Protein AF-A0A971HHJ1-F1 (afdb_monomer_lite)

Sequence (80 aa):
MMTTFHKNYRPNKIVSFTKGAPDIVINRCKYISINGETKALDDDVKKKILAVNNSFAKDALRVLALAYREYNSLPKNISS

Radius of gyration: 14.11 Å; chains: 1; bounding box: 33×29×37 Å

Secondary structure (DSSP, 8-state):
-EEEEEESSSTT-EEEEEEE-HHHHHTT-SEEEETTEEEE--HHHHHHHHHHHHHHHHTT----EEEEEEESS--S----

Structure (mmCIF, N/CA/C/O backbone):
data_AF-A0A971HHJ1-F1
#
_entry.id   AF-A0A971HHJ1-F1
#
loop_
_atom_site.group_PDB
_atom_site.id
_atom_site.type_symbol
_atom_site.label_atom_id
_atom_site.label_alt_id
_atom_site.label_comp_id
_atom_site.label_asym_id
_atom_site.label_entity_id
_atom_site.label_seq_id
_atom_site.pdbx_PDB_ins_code
_atom_site.Cartn_x
_atom_site.Cartn_y
_atom_site.Cartn_z
_atom_site.occupancy
_atom_site.B_iso_or_equiv
_atom_site.auth_seq_id
_atom_site.auth_comp_id
_atom_site.auth_asym_id
_atom_site.auth_atom_id
_atom_site.pdbx_PDB_model_num
ATOM 1 N N . MET A 1 1 ? 1.599 10.975 2.294 1.00 92.31 1 MET A N 1
ATOM 2 C CA . MET A 1 1 ? 2.440 9.778 2.040 1.00 92.31 1 MET A CA 1
ATOM 3 C C . MET A 1 1 ? 3.876 10.235 1.823 1.00 92.31 1 MET A C 1
ATOM 5 O O . MET A 1 1 ? 4.081 11.420 1.605 1.00 92.31 1 MET A O 1
ATOM 9 N N . MET A 1 2 ? 4.847 9.328 1.874 1.00 95.19 2 MET A N 1
ATOM 10 C CA . MET A 1 2 ? 6.254 9.603 1.570 1.00 95.19 2 MET A CA 1
ATOM 11 C C . MET A 1 2 ? 6.759 8.554 0.579 1.00 95.19 2 MET A C 1
ATOM 13 O O . MET A 1 2 ? 6.578 7.361 0.828 1.00 95.19 2 MET A O 1
ATOM 17 N N . THR A 1 3 ? 7.398 8.995 -0.505 1.00 95.62 3 THR A N 1
ATOM 18 C CA . THR A 1 3 ? 7.881 8.131 -1.592 1.00 95.62 3 THR A CA 1
ATOM 19 C C . THR A 1 3 ? 9.374 8.337 -1.823 1.00 95.62 3 THR A C 1
ATOM 21 O O . THR A 1 3 ? 9.854 9.466 -1.808 1.00 95.62 3 THR A O 1
ATOM 24 N N . THR A 1 4 ? 10.105 7.250 -2.061 1.00 95.25 4 THR A N 1
ATOM 25 C CA . THR A 1 4 ? 11.521 7.271 -2.465 1.00 95.25 4 THR A CA 1
ATOM 26 C C . THR A 1 4 ? 11.708 6.435 -3.725 1.00 95.25 4 THR A C 1
ATOM 28 O O . THR A 1 4 ? 10.980 5.464 -3.924 1.00 95.25 4 THR A O 1
ATOM 31 N N . PHE A 1 5 ? 12.662 6.808 -4.577 1.00 95.19 5 PHE A N 1
ATOM 32 C CA . PHE A 1 5 ? 12.973 6.100 -5.820 1.00 95.19 5 PHE A CA 1
ATOM 33 C C . PHE A 1 5 ? 14.377 5.514 -5.744 1.00 95.19 5 PHE A C 1
ATOM 35 O O . PHE A 1 5 ? 15.324 6.215 -5.398 1.00 95.19 5 PHE A O 1
ATOM 42 N N . HIS A 1 6 ? 14.507 4.241 -6.104 1.00 95.19 6 HIS 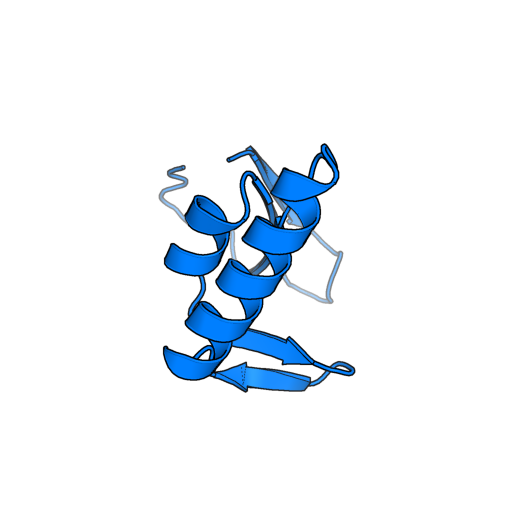A N 1
ATOM 43 C CA . HIS A 1 6 ? 15.755 3.489 -6.014 1.00 95.19 6 HIS A CA 1
ATOM 44 C C . HIS A 1 6 ? 16.072 2.856 -7.363 1.00 95.19 6 HIS A C 1
ATOM 46 O O . HIS A 1 6 ? 15.217 2.211 -7.973 1.00 95.19 6 HIS A O 1
ATOM 52 N N . LYS A 1 7 ? 17.306 3.041 -7.834 1.00 94.56 7 LYS A N 1
ATOM 53 C CA . LYS A 1 7 ? 17.843 2.327 -9.001 1.00 94.56 7 LYS A CA 1
ATOM 54 C C . LYS A 1 7 ? 18.449 1.000 -8.543 1.00 94.56 7 LYS A C 1
ATOM 56 O O . LYS A 1 7 ? 18.872 0.889 -7.398 1.00 94.56 7 LYS A O 1
ATOM 61 N N . ASN A 1 8 ? 18.516 0.016 -9.436 1.00 88.75 8 ASN A N 1
ATOM 62 C CA . ASN A 1 8 ? 19.210 -1.265 -9.223 1.00 88.75 8 ASN A CA 1
ATOM 63 C C . ASN A 1 8 ? 18.674 -2.141 -8.071 1.00 88.75 8 ASN A C 1
ATOM 65 O O . ASN A 1 8 ? 19.311 -3.126 -7.719 1.00 88.75 8 ASN A O 1
ATOM 69 N N . TYR A 1 9 ? 17.492 -1.845 -7.516 1.00 92.00 9 TYR A N 1
ATOM 70 C CA . TYR A 1 9 ? 16.808 -2.764 -6.593 1.00 92.00 9 TYR A CA 1
ATOM 71 C C . TYR A 1 9 ? 16.276 -4.011 -7.326 1.00 92.00 9 TYR A C 1
ATOM 73 O O . TYR A 1 9 ? 16.247 -5.116 -6.793 1.00 92.00 9 TYR A O 1
ATOM 81 N N . ARG A 1 10 ? 15.879 -3.828 -8.589 1.00 89.38 10 ARG A N 1
ATOM 82 C CA . ARG A 1 10 ? 15.580 -4.883 -9.564 1.00 89.38 10 ARG A CA 1
ATOM 83 C C . ARG A 1 10 ? 16.450 -4.643 -10.807 1.00 89.38 10 ARG A C 1
ATOM 85 O O . ARG A 1 10 ? 16.688 -3.472 -11.131 1.00 89.38 10 ARG A O 1
ATOM 92 N N . PRO A 1 11 ? 16.900 -5.694 -11.518 1.00 93.62 11 PRO A N 1
ATOM 93 C CA . PRO A 1 11 ? 17.722 -5.535 -12.716 1.00 93.62 11 PRO A CA 1
ATOM 94 C C . PRO A 1 11 ? 17.056 -4.606 -13.736 1.00 93.62 11 PRO A C 1
ATOM 96 O O . PRO A 1 11 ? 15.923 -4.847 -14.149 1.00 93.62 11 PRO A O 1
ATOM 99 N N . ASN A 1 12 ? 17.758 -3.542 -14.135 1.00 92.56 12 ASN A N 1
ATOM 100 C CA . ASN A 1 12 ? 17.308 -2.568 -15.138 1.00 92.56 12 ASN A CA 1
ATOM 101 C C . ASN A 1 12 ? 15.963 -1.878 -14.831 1.00 92.56 12 ASN A C 1
ATOM 103 O O . ASN A 1 12 ? 15.239 -1.494 -15.751 1.00 92.56 12 ASN A O 1
ATOM 107 N N . LYS A 1 13 ? 15.607 -1.709 -13.551 1.00 95.12 13 LYS A N 1
ATOM 108 C CA . LYS A 1 13 ? 14.392 -0.990 -13.138 1.00 95.12 13 LYS A CA 1
ATOM 109 C C . LYS A 1 13 ? 14.697 0.120 -12.146 1.00 95.12 13 LYS A C 1
ATOM 111 O O . LYS A 1 13 ? 15.667 0.074 -11.386 1.00 95.12 13 LYS A O 1
ATOM 116 N N . ILE A 1 14 ? 13.789 1.089 -12.115 1.00 95.50 14 ILE A N 1
ATOM 117 C CA . ILE A 1 14 ? 13.634 2.010 -10.993 1.00 95.50 14 ILE A CA 1
ATOM 118 C C . ILE A 1 14 ? 12.428 1.550 -10.186 1.00 95.50 14 ILE A C 1
ATOM 120 O O . ILE A 1 14 ? 11.357 1.331 -10.748 1.00 95.50 14 ILE A O 1
ATOM 124 N N . VAL A 1 15 ? 12.589 1.416 -8.874 1.00 96.06 15 VAL A N 1
ATOM 125 C CA . VAL A 1 15 ? 11.503 1.032 -7.971 1.00 96.06 15 VAL A CA 1
ATOM 126 C C . VAL A 1 15 ? 11.170 2.216 -7.078 1.00 96.06 15 VAL A C 1
ATOM 128 O O . VAL A 1 15 ? 12.053 2.768 -6.420 1.00 96.06 15 VAL A O 1
ATOM 131 N N . SER A 1 16 ? 9.903 2.627 -7.064 1.00 95.75 16 SER A N 1
ATOM 132 C CA . SER A 1 16 ? 9.409 3.556 -6.051 1.00 95.75 16 SER A CA 1
ATOM 133 C C . SER A 1 16 ? 8.861 2.777 -4.870 1.00 95.75 16 SER A C 1
ATOM 135 O O . SER A 1 16 ? 8.032 1.894 -5.081 1.00 95.75 16 SER A O 1
ATOM 137 N N . PHE A 1 17 ? 9.242 3.156 -3.656 1.00 96.50 17 PHE A N 1
ATOM 138 C CA . PHE A 1 17 ? 8.610 2.688 -2.426 1.00 96.50 17 PHE A CA 1
ATOM 139 C C . PHE A 1 17 ? 7.856 3.834 -1.774 1.00 96.50 17 PHE A C 1
ATOM 141 O O . PHE A 1 17 ? 8.414 4.919 -1.601 1.00 96.50 17 PHE A O 1
ATOM 148 N N . THR A 1 18 ? 6.614 3.576 -1.382 1.00 96.94 18 THR A N 1
ATOM 149 C CA . THR A 1 18 ? 5.734 4.546 -0.736 1.00 96.94 18 THR A CA 1
ATOM 150 C C . THR A 1 18 ? 5.287 4.010 0.613 1.00 96.94 18 THR A C 1
ATOM 152 O O . THR A 1 18 ? 4.801 2.885 0.704 1.00 96.94 18 THR A O 1
ATOM 155 N N . LYS A 1 19 ? 5.411 4.836 1.656 1.00 97.38 19 LYS A N 1
ATOM 156 C CA . LYS A 1 19 ? 4.812 4.586 2.972 1.00 97.38 19 LYS A CA 1
ATOM 157 C C . LYS A 1 19 ? 3.785 5.657 3.326 1.00 97.38 19 LYS A C 1
ATOM 159 O O . LYS A 1 19 ? 3.939 6.831 2.970 1.00 97.38 19 LYS A O 1
ATOM 164 N N . GLY A 1 20 ? 2.746 5.282 4.062 1.00 96.94 20 GLY A N 1
ATOM 165 C CA . GLY A 1 20 ? 1.716 6.225 4.489 1.00 96.94 20 GLY A CA 1
ATOM 166 C C . GLY A 1 20 ? 0.625 5.599 5.344 1.00 96.94 20 GLY A C 1
ATOM 167 O O . GLY A 1 20 ? 0.720 4.435 5.733 1.00 96.94 20 GLY A O 1
ATOM 168 N N . ALA A 1 21 ? -0.400 6.401 5.629 1.00 96.19 21 ALA A N 1
ATOM 169 C CA . ALA A 1 21 ? -1.611 5.928 6.284 1.00 96.19 21 ALA A CA 1
ATOM 170 C C . ALA A 1 21 ? -2.294 4.851 5.411 1.00 96.19 21 ALA A C 1
AT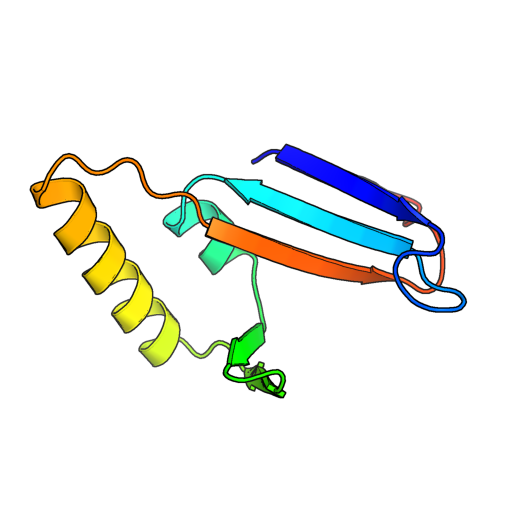OM 172 O O . ALA A 1 21 ? -2.344 5.030 4.185 1.00 96.19 21 ALA A O 1
ATOM 173 N N . PRO A 1 22 ? -2.762 3.730 5.994 1.00 96.44 22 PRO A N 1
ATOM 174 C CA . PRO A 1 22 ? -3.285 2.604 5.222 1.00 96.44 22 PRO A CA 1
ATOM 175 C C . PRO A 1 22 ? -4.424 2.944 4.267 1.00 96.44 22 PRO A C 1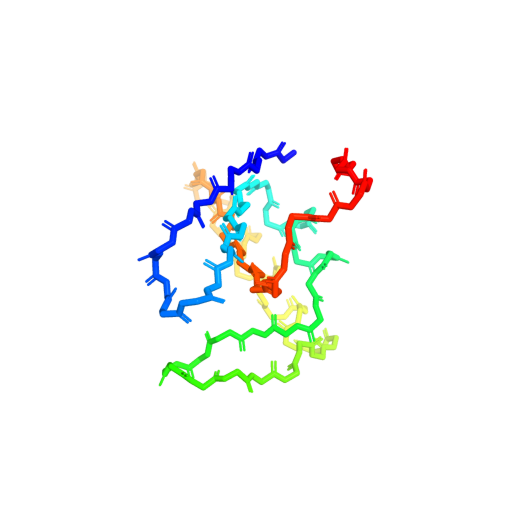
ATOM 177 O O . PRO A 1 22 ? -4.354 2.588 3.094 1.00 96.44 22 PRO A O 1
ATOM 180 N N . ASP A 1 23 ? -5.413 3.696 4.727 1.00 94.31 23 ASP A N 1
ATOM 181 C CA . ASP A 1 23 ? -6.534 4.197 3.931 1.00 94.31 23 ASP A CA 1
ATOM 182 C C . ASP A 1 23 ? -6.081 4.996 2.697 1.00 94.31 23 ASP A C 1
ATOM 184 O O . ASP A 1 23 ? -6.538 4.741 1.581 1.00 94.31 23 ASP A O 1
ATOM 188 N N . ILE A 1 24 ? -5.116 5.903 2.862 1.00 95.50 24 ILE A N 1
ATOM 189 C CA . ILE A 1 24 ? -4.607 6.735 1.765 1.00 95.50 24 ILE A CA 1
ATOM 190 C C . ILE A 1 24 ? -3.808 5.910 0.746 1.00 95.50 24 ILE A C 1
ATOM 192 O O . ILE A 1 24 ? -3.948 6.113 -0.462 1.00 95.50 24 ILE A O 1
ATOM 196 N N . VAL A 1 25 ? -2.960 4.986 1.209 1.00 96.38 25 VAL A N 1
ATOM 197 C CA . VAL A 1 25 ? -2.098 4.179 0.327 1.00 96.38 25 VAL A CA 1
ATOM 198 C C . VAL A 1 25 ? -2.914 3.140 -0.444 1.00 96.38 25 VAL A C 1
ATOM 200 O O . VAL A 1 25 ? -2.748 3.015 -1.658 1.00 96.38 25 VAL A O 1
ATOM 203 N N . ILE A 1 26 ? -3.819 2.423 0.229 1.00 95.56 26 ILE A N 1
ATOM 204 C CA . ILE A 1 26 ? -4.649 1.365 -0.371 1.00 95.56 26 ILE A CA 1
ATOM 205 C C . ILE A 1 26 ? -5.523 1.934 -1.491 1.00 95.56 26 ILE A C 1
ATOM 207 O O . ILE A 1 26 ? -5.600 1.340 -2.565 1.00 95.56 26 ILE A O 1
ATOM 211 N N . ASN A 1 27 ? -6.093 3.127 -1.294 1.00 94.12 27 ASN A N 1
ATOM 212 C CA . ASN A 1 27 ? -6.906 3.806 -2.308 1.00 94.12 27 ASN A CA 1
ATOM 213 C C . ASN A 1 27 ? -6.125 4.201 -3.573 1.00 94.12 27 ASN A C 1
ATOM 215 O O . ASN A 1 27 ? -6.728 4.472 -4.609 1.00 94.12 27 ASN A O 1
ATOM 219 N N . ARG A 1 28 ? -4.787 4.215 -3.519 1.00 94.56 28 ARG A N 1
ATOM 220 C CA . ARG A 1 28 ? -3.913 4.483 -4.672 1.00 94.56 28 ARG A CA 1
ATOM 221 C C . ARG A 1 28 ? -3.315 3.220 -5.294 1.00 94.56 28 ARG A C 1
ATOM 223 O O . ARG A 1 28 ? -2.628 3.312 -6.312 1.00 94.56 28 ARG A O 1
ATOM 230 N N . CYS A 1 29 ? -3.574 2.048 -4.718 1.00 96.12 29 CYS A N 1
ATOM 231 C CA . CYS A 1 29 ? -3.076 0.773 -5.217 1.00 96.12 29 CYS A CA 1
ATOM 232 C C . CYS A 1 29 ? -4.116 0.079 -6.107 1.00 96.12 29 CYS A C 1
ATOM 234 O O . CYS A 1 29 ? -5.308 0.067 -5.815 1.00 96.12 29 CYS A O 1
ATOM 236 N N . LYS A 1 30 ? -3.643 -0.537 -7.196 1.00 96.44 30 LYS A N 1
ATOM 237 C CA . LYS A 1 30 ? -4.449 -1.416 -8.069 1.00 96.44 30 LYS A CA 1
ATOM 238 C C . LYS A 1 30 ? -4.183 -2.903 -7.828 1.00 96.44 30 LYS A C 1
ATOM 240 O O . LYS A 1 30 ? -4.958 -3.747 -8.264 1.00 96.44 30 LYS A O 1
ATOM 245 N N . TYR A 1 31 ? -3.083 -3.212 -7.148 1.00 97.31 31 TYR A N 1
ATOM 246 C CA . TYR A 1 31 ? -2.590 -4.565 -6.938 1.00 97.31 31 TYR A CA 1
ATOM 247 C C . TYR A 1 31 ? -2.096 -4.739 -5.504 1.00 97.31 31 TYR A C 1
ATOM 249 O O . TYR A 1 31 ? -1.754 -3.759 -4.839 1.00 97.31 31 TYR A O 1
ATOM 257 N N . ILE A 1 32 ? -2.033 -5.989 -5.059 1.00 96.94 32 ILE A N 1
ATOM 258 C CA . ILE A 1 32 ? -1.486 -6.414 -3.772 1.00 96.94 32 ILE A CA 1
ATOM 259 C C . ILE A 1 32 ? -0.526 -7.585 -3.984 1.00 96.94 32 ILE A C 1
ATOM 261 O O . ILE A 1 32 ? -0.753 -8.421 -4.855 1.00 96.94 32 ILE A O 1
ATOM 265 N N . SER A 1 33 ? 0.549 -7.642 -3.199 1.00 94.88 33 SER A N 1
ATOM 266 C CA . SER A 1 33 ? 1.467 -8.784 -3.191 1.00 94.88 33 SER A CA 1
ATOM 267 C C . SER A 1 33 ? 1.083 -9.742 -2.067 1.00 94.88 33 SER A C 1
ATOM 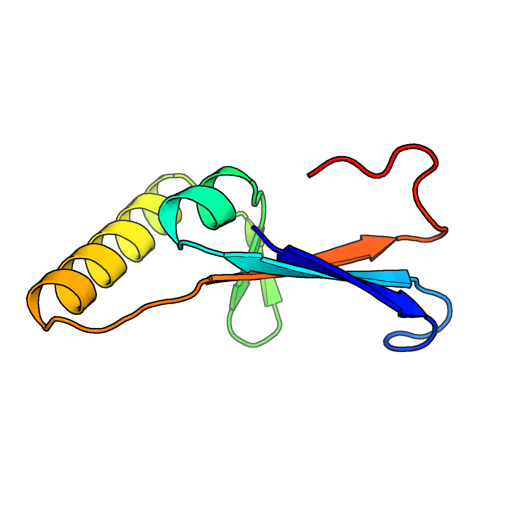269 O O . SER A 1 33 ? 1.076 -9.349 -0.902 1.00 94.88 33 SER A O 1
ATOM 271 N N . ILE A 1 34 ? 0.741 -10.983 -2.412 1.00 93.50 34 ILE A N 1
ATOM 272 C CA . ILE A 1 34 ? 0.378 -12.045 -1.467 1.00 93.50 34 ILE A CA 1
ATOM 273 C C . ILE A 1 34 ? 1.286 -13.234 -1.760 1.00 93.50 34 ILE A C 1
ATOM 275 O O . ILE A 1 34 ? 1.235 -13.788 -2.854 1.00 93.50 34 ILE A O 1
ATOM 279 N N . ASN A 1 35 ? 2.122 -13.620 -0.793 1.00 93.38 35 ASN A N 1
ATOM 280 C CA . ASN A 1 35 ? 3.081 -14.727 -0.927 1.00 93.38 35 ASN A CA 1
ATOM 281 C C . ASN A 1 35 ? 4.001 -14.605 -2.159 1.00 93.38 35 ASN A C 1
ATOM 283 O O . ASN A 1 35 ? 4.334 -15.594 -2.800 1.00 93.38 35 ASN A O 1
ATOM 287 N N . GLY A 1 36 ? 4.397 -13.376 -2.506 1.00 90.25 36 GLY A N 1
ATOM 288 C CA . GLY A 1 36 ? 5.241 -13.093 -3.671 1.00 90.25 36 GLY A CA 1
ATOM 289 C C . GLY A 1 36 ? 4.484 -12.974 -4.998 1.00 90.25 36 GLY A C 1
ATOM 290 O O . GLY A 1 36 ? 5.076 -12.544 -5.987 1.00 90.25 36 GLY A O 1
ATOM 291 N N . GLU A 1 37 ? 3.184 -13.270 -5.028 1.00 94.25 37 GLU A N 1
ATOM 292 C CA .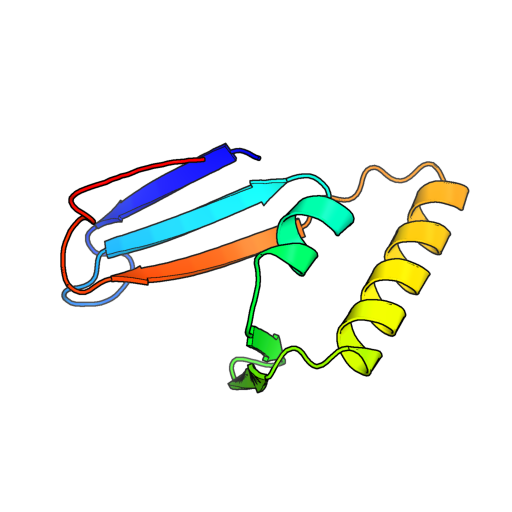 GLU A 1 37 ? 2.344 -13.119 -6.216 1.00 94.25 37 GLU A CA 1
ATOM 293 C C . GLU A 1 37 ? 1.624 -11.773 -6.226 1.00 94.25 37 GLU A C 1
ATOM 295 O O . GLU A 1 37 ? 0.993 -11.374 -5.247 1.00 94.25 37 GLU A O 1
ATOM 300 N N . THR A 1 38 ? 1.659 -11.090 -7.370 1.00 95.31 38 THR A N 1
ATOM 301 C CA . THR A 1 38 ? 0.888 -9.858 -7.574 1.00 95.31 38 THR A CA 1
ATOM 302 C C . THR A 1 38 ? -0.538 -10.210 -7.990 1.00 95.31 38 THR A C 1
ATOM 304 O O . THR A 1 38 ? -0.748 -10.796 -9.049 1.00 95.31 38 THR A O 1
ATOM 307 N N . LYS A 1 39 ? -1.521 -9.830 -7.171 1.00 96.19 39 LYS A N 1
ATOM 308 C CA . LYS A 1 39 ? -2.957 -10.038 -7.412 1.00 96.19 39 LYS A CA 1
ATOM 309 C C . LYS A 1 39 ? -3.677 -8.703 -7.542 1.00 96.19 39 LYS A C 1
ATOM 311 O O . LYS A 1 39 ? -3.200 -7.683 -7.040 1.00 96.19 39 LYS A O 1
ATOM 316 N N . ALA A 1 40 ? -4.817 -8.695 -8.227 1.00 96.56 40 ALA A N 1
ATOM 317 C CA . ALA A 1 40 ? -5.681 -7.521 -8.276 1.00 96.56 40 ALA A CA 1
ATOM 318 C C . ALA A 1 40 ? -6.152 -7.162 -6.860 1.00 96.56 40 ALA A C 1
ATOM 320 O O . ALA A 1 40 ? -6.520 -8.034 -6.076 1.00 96.56 40 ALA A O 1
ATOM 321 N N . LEU A 1 41 ? -6.113 -5.872 -6.536 1.00 96.50 41 LEU A N 1
ATOM 322 C CA . LEU A 1 41 ? -6.670 -5.357 -5.293 1.00 96.50 41 LEU A CA 1
ATOM 323 C C . LEU A 1 41 ? -8.121 -4.944 -5.554 1.00 96.50 41 LEU A C 1
ATOM 325 O O . LEU A 1 41 ? -8.401 -3.779 -5.849 1.00 96.50 41 LEU A O 1
ATOM 329 N N . ASP A 1 42 ? -9.021 -5.924 -5.507 1.00 94.88 42 ASP A N 1
ATOM 330 C CA . ASP A 1 42 ? -10.459 -5.691 -5.624 1.00 94.88 42 ASP A CA 1
ATOM 331 C C . ASP A 1 42 ? -11.038 -5.013 -4.368 1.00 94.88 42 ASP A C 1
ATOM 333 O O . ASP A 1 42 ? -10.378 -4.876 -3.330 1.00 94.88 42 ASP A O 1
ATOM 337 N N . ASP A 1 43 ? -12.278 -4.539 -4.472 1.00 94.62 43 ASP A N 1
ATOM 338 C CA . ASP A 1 43 ? -12.906 -3.761 -3.405 1.00 94.62 43 ASP A CA 1
ATOM 339 C C . ASP A 1 43 ? -13.230 -4.593 -2.157 1.00 94.62 43 ASP A C 1
ATOM 341 O O . ASP A 1 43 ? -13.235 -4.049 -1.049 1.00 94.62 43 ASP A O 1
ATOM 345 N N . ASP A 1 44 ? -13.432 -5.903 -2.291 1.00 95.56 44 ASP A N 1
ATOM 346 C CA . ASP A 1 44 ? -13.679 -6.784 -1.149 1.00 95.56 44 ASP A CA 1
ATOM 347 C C . ASP A 1 44 ? -12.396 -7.018 -0.348 1.00 95.56 44 ASP A C 1
ATOM 349 O O . ASP A 1 44 ? -12.402 -6.956 0.886 1.00 95.56 44 ASP A O 1
ATOM 353 N N . VAL A 1 45 ? -11.264 -7.205 -1.029 1.00 94.50 45 VAL A N 1
ATOM 354 C CA . VAL A 1 45 ? -9.941 -7.267 -0.404 1.00 94.50 45 VAL A CA 1
ATOM 355 C C . VAL A 1 45 ? -9.603 -5.927 0.253 1.00 94.50 45 VAL A C 1
ATOM 357 O O . VAL A 1 45 ? -9.159 -5.921 1.403 1.00 94.50 45 VAL A O 1
ATOM 360 N N . LYS A 1 46 ? -9.879 -4.785 -0.397 1.00 95.50 46 LYS A N 1
ATOM 361 C CA . LYS A 1 46 ? -9.693 -3.460 0.232 1.00 95.50 46 LYS A CA 1
ATOM 362 C C . LYS A 1 46 ? -10.494 -3.329 1.523 1.00 95.50 46 LYS A C 1
ATOM 364 O O . LYS A 1 46 ? -9.927 -2.945 2.545 1.00 95.50 46 LYS A O 1
ATOM 369 N N . LYS A 1 47 ? -11.787 -3.678 1.508 1.00 96.06 47 LYS A N 1
ATOM 370 C CA . LYS A 1 47 ? -12.649 -3.628 2.702 1.00 96.06 47 LYS A CA 1
ATOM 371 C C . LYS A 1 47 ? -12.088 -4.479 3.839 1.00 96.06 47 LYS A C 1
ATOM 373 O O . LYS A 1 47 ? -12.045 -4.007 4.973 1.00 96.06 47 LYS A O 1
ATOM 378 N N . LYS A 1 48 ? -11.605 -5.692 3.545 1.00 96.25 48 LYS A N 1
ATOM 379 C CA . LYS A 1 48 ? -10.973 -6.572 4.545 1.00 96.25 48 LYS A CA 1
ATOM 380 C C . LYS A 1 48 ? -9.736 -5.927 5.173 1.00 96.25 48 LYS A C 1
ATOM 382 O O . LYS A 1 48 ? -9.614 -5.923 6.394 1.00 96.25 48 LYS A O 1
ATOM 387 N N . ILE A 1 49 ? -8.852 -5.334 4.370 1.00 96.06 49 ILE A N 1
ATOM 388 C CA . ILE A 1 49 ? -7.640 -4.676 4.885 1.00 96.06 49 ILE A CA 1
ATOM 389 C C . ILE A 1 49 ? -7.999 -3.465 5.756 1.00 96.06 49 ILE A C 1
ATOM 391 O O . ILE A 1 49 ? -7.431 -3.291 6.834 1.00 96.06 49 ILE A O 1
ATOM 395 N N . LEU A 1 50 ? -8.964 -2.645 5.329 1.00 95.69 50 LEU A N 1
ATOM 396 C CA . LEU A 1 50 ? -9.410 -1.481 6.103 1.00 95.69 50 LEU A CA 1
ATOM 397 C C . LEU A 1 50 ? -10.098 -1.882 7.414 1.00 95.69 50 LEU A C 1
ATOM 399 O O . LEU A 1 50 ? -9.907 -1.214 8.428 1.00 95.69 50 LEU A O 1
ATOM 403 N N . ALA A 1 51 ? -10.839 -2.993 7.430 1.00 97.19 51 ALA A N 1
ATOM 404 C CA . ALA A 1 51 ? -11.417 -3.542 8.654 1.00 97.19 51 ALA A CA 1
ATOM 405 C C . ALA A 1 51 ? -10.332 -3.972 9.658 1.00 97.19 51 ALA A C 1
ATOM 407 O O . ALA A 1 51 ? -10.434 -3.645 10.841 1.00 97.19 51 ALA A O 1
ATOM 408 N N . VAL A 1 52 ? -9.265 -4.630 9.190 1.00 96.81 52 VAL A N 1
ATOM 409 C CA . VAL A 1 52 ? -8.111 -4.988 10.035 1.00 96.81 52 VAL A CA 1
ATOM 410 C C . VAL A 1 52 ? -7.403 -3.737 10.558 1.00 96.81 52 VAL A C 1
ATOM 412 O O . VAL A 1 52 ? -7.140 -3.642 11.754 1.00 96.81 52 VAL A O 1
ATOM 415 N N . ASN A 1 53 ? -7.162 -2.741 9.700 1.00 97.06 53 ASN A N 1
ATOM 416 C CA . ASN A 1 53 ? -6.575 -1.469 10.124 1.00 97.06 53 ASN A CA 1
ATOM 417 C C . ASN A 1 53 ? -7.413 -0.781 11.217 1.00 97.06 53 ASN A C 1
ATOM 419 O O . ASN A 1 53 ? -6.861 -0.279 12.192 1.00 97.06 53 ASN A O 1
ATOM 423 N N . ASN A 1 54 ? -8.743 -0.806 11.090 1.00 96.62 54 ASN A N 1
ATOM 424 C CA . ASN A 1 54 ? -9.643 -0.276 12.114 1.00 96.62 54 ASN A CA 1
ATOM 425 C C . ASN A 1 54 ? -9.559 -1.060 13.431 1.00 96.62 54 ASN A C 1
ATOM 427 O O . ASN A 1 54 ? -9.657 -0.451 14.492 1.00 96.62 54 ASN A O 1
ATOM 431 N N . SER A 1 55 ? -9.370 -2.383 13.388 1.00 98.12 55 SER A N 1
ATOM 432 C CA . SER A 1 55 ? -9.125 -3.180 14.598 1.00 98.12 55 SER A CA 1
ATOM 433 C C . SER A 1 55 ? -7.832 -2.749 15.285 1.00 98.12 55 SER A C 1
ATOM 435 O O . SER A 1 55 ? -7.844 -2.437 16.467 1.00 98.12 55 SER A O 1
ATOM 437 N N . PHE A 1 56 ? -6.739 -2.632 14.533 1.00 97.75 56 PHE A N 1
ATOM 438 C CA . PHE A 1 56 ? -5.451 -2.200 15.078 1.00 97.75 56 PHE A CA 1
ATOM 439 C C . PHE A 1 56 ? -5.499 -0.778 15.645 1.00 97.75 56 PHE A C 1
ATOM 441 O O . PHE A 1 56 ? -4.879 -0.499 16.667 1.00 97.75 56 PHE A O 1
ATOM 448 N N . ALA A 1 57 ? -6.274 0.115 15.026 1.00 96.12 57 ALA A N 1
ATOM 449 C CA . ALA A 1 57 ? -6.488 1.456 15.553 1.00 96.12 57 ALA A CA 1
ATOM 450 C C . ALA A 1 57 ? -7.225 1.446 16.907 1.00 96.12 57 ALA A C 1
ATOM 452 O O . ALA A 1 57 ? -6.889 2.250 17.775 1.00 96.12 57 ALA A O 1
ATOM 453 N N . LYS A 1 58 ? -8.189 0.532 17.116 1.00 97.62 58 LYS A N 1
ATOM 454 C CA . LYS A 1 58 ? -8.858 0.351 18.423 1.00 97.62 58 LYS A CA 1
ATOM 455 C C . LYS A 1 58 ? -7.885 -0.115 19.505 1.00 97.62 58 LYS A C 1
ATOM 457 O O . LYS A 1 58 ? -8.036 0.283 20.654 1.00 97.62 58 LYS A O 1
ATOM 462 N N . ASP A 1 59 ? -6.859 -0.860 19.111 1.00 98.19 59 ASP A N 1
ATOM 463 C CA . ASP A 1 59 ? -5.768 -1.301 19.984 1.00 98.19 59 ASP A CA 1
ATOM 464 C C . ASP A 1 59 ? -4.660 -0.234 20.138 1.00 98.19 59 ASP A C 1
ATOM 466 O O . ASP A 1 59 ? -3.563 -0.529 20.609 1.00 98.19 59 ASP A O 1
ATOM 470 N N . ALA A 1 60 ? -4.920 1.013 19.716 1.00 97.75 60 ALA A N 1
ATOM 471 C CA . ALA A 1 60 ? -3.980 2.139 19.721 1.00 97.75 60 ALA A CA 1
ATOM 472 C C . ALA A 1 60 ? -2.669 1.887 18.946 1.00 97.75 60 ALA A C 1
ATOM 474 O O . ALA A 1 60 ? -1.661 2.570 19.152 1.00 97.75 60 ALA A O 1
ATOM 475 N N . LEU A 1 61 ? -2.671 0.932 18.013 1.00 98.12 61 LEU A N 1
ATOM 476 C CA . LEU A 1 61 ? -1.504 0.630 17.200 1.00 98.12 61 LEU A CA 1
ATOM 477 C C . LEU A 1 61 ? -1.359 1.647 16.072 1.00 98.12 61 LEU A C 1
ATOM 479 O O . LEU A 1 61 ? -2.295 1.959 15.332 1.00 98.12 61 LEU A O 1
ATOM 483 N N . ARG A 1 62 ? -0.128 2.121 15.878 1.00 97.12 62 ARG A N 1
ATOM 484 C CA . ARG A 1 62 ? 0.220 2.943 14.721 1.00 97.12 62 ARG A CA 1
ATOM 485 C C . ARG A 1 62 ? 0.541 2.052 13.525 1.00 97.12 62 ARG A C 1
ATOM 487 O O . ARG A 1 62 ? 1.627 1.484 13.444 1.00 97.12 62 ARG A O 1
ATOM 494 N N . VAL A 1 63 ? -0.376 1.993 12.566 1.00 97.25 63 VAL A N 1
ATOM 495 C CA . VAL A 1 63 ? -0.229 1.188 11.346 1.00 97.25 63 VAL A CA 1
ATOM 496 C C . VAL A 1 63 ? 0.303 2.039 10.193 1.00 97.25 63 VAL A C 1
ATOM 498 O O . VAL A 1 63 ? -0.110 3.182 9.991 1.00 97.25 63 VAL A O 1
ATOM 501 N N . LEU A 1 64 ? 1.216 1.474 9.406 1.00 97.50 64 LEU A N 1
ATOM 502 C CA . LEU A 1 64 ? 1.662 2.035 8.133 1.00 97.50 64 LEU A CA 1
ATOM 503 C C . LEU A 1 64 ? 1.403 1.024 7.023 1.00 97.50 64 LEU A C 1
ATOM 505 O O . LEU A 1 64 ? 1.707 -0.156 7.174 1.00 97.50 64 LEU A O 1
ATOM 509 N N . ALA A 1 65 ? 0.903 1.503 5.888 1.00 97.25 65 ALA A N 1
ATOM 510 C CA . ALA A 1 65 ? 0.898 0.726 4.659 1.00 97.25 65 ALA A CA 1
ATOM 511 C C . ALA A 1 65 ? 2.150 1.023 3.839 1.00 97.25 65 ALA A C 1
ATOM 513 O O . ALA A 1 65 ? 2.645 2.157 3.804 1.00 97.25 65 ALA A O 1
ATOM 514 N N . LEU A 1 66 ? 2.623 -0.015 3.157 1.00 97.19 66 LEU A N 1
ATOM 515 C CA . LEU A 1 66 ? 3.753 0.019 2.244 1.00 97.19 66 LEU A CA 1
ATOM 516 C C . LEU A 1 66 ? 3.269 -0.395 0.856 1.00 97.19 66 LEU A C 1
ATOM 518 O O . LEU A 1 66 ? 2.543 -1.375 0.711 1.00 97.19 66 LEU A O 1
ATOM 522 N N . ALA A 1 67 ? 3.689 0.349 -0.157 1.00 97.25 67 ALA A N 1
ATOM 523 C CA . ALA A 1 67 ? 3.426 0.047 -1.554 1.00 97.25 67 ALA A CA 1
ATOM 524 C C . ALA A 1 67 ? 4.702 0.224 -2.373 1.00 97.25 67 ALA A C 1
ATOM 526 O O . ALA A 1 67 ? 5.600 0.984 -1.995 1.00 97.25 67 ALA A O 1
ATOM 527 N N . TYR A 1 68 ? 4.772 -0.457 -3.513 1.00 95.81 68 TYR A N 1
ATOM 528 C CA . TYR A 1 68 ? 5.849 -0.272 -4.471 1.00 95.81 68 TYR A CA 1
ATOM 529 C C . TYR A 1 68 ? 5.323 -0.218 -5.901 1.00 95.81 68 TYR A C 1
ATOM 531 O O . TYR A 1 68 ? 4.230 -0.697 -6.205 1.00 95.81 68 TYR A O 1
ATOM 539 N N . ARG A 1 69 ? 6.122 0.372 -6.789 1.00 94.56 69 ARG A N 1
ATOM 540 C CA . ARG A 1 69 ? 5.882 0.355 -8.231 1.00 94.56 69 ARG A CA 1
ATOM 541 C C . ARG A 1 69 ? 7.201 0.295 -8.980 1.00 94.56 69 ARG A C 1
ATOM 543 O O . ARG A 1 69 ? 8.148 0.996 -8.631 1.00 94.56 69 ARG A O 1
ATOM 550 N N . GLU A 1 70 ? 7.239 -0.531 -10.015 1.00 93.88 70 GLU A N 1
ATOM 551 C CA . GLU A 1 70 ? 8.395 -0.683 -10.893 1.00 93.88 70 GLU A CA 1
ATOM 552 C C . GLU A 1 70 ? 8.223 0.170 -12.157 1.00 93.88 70 GLU A C 1
ATOM 554 O O . GLU A 1 70 ? 7.135 0.242 -12.737 1.00 93.88 70 GLU A O 1
ATOM 559 N N . TYR A 1 71 ? 9.306 0.812 -12.589 1.00 94.31 71 TYR A N 1
ATOM 560 C CA . TYR A 1 71 ? 9.368 1.654 -13.779 1.00 94.31 71 TYR A CA 1
ATOM 561 C C . TYR A 1 71 ? 10.568 1.265 -14.649 1.00 94.31 71 TYR A C 1
ATOM 563 O O . TYR A 1 71 ? 11.628 0.897 -14.139 1.00 94.31 71 TYR A O 1
ATOM 571 N N . ASN A 1 72 ? 10.416 1.402 -15.970 1.00 93.88 72 ASN A N 1
ATOM 572 C CA . ASN A 1 72 ? 11.517 1.232 -16.931 1.00 93.88 72 ASN A CA 1
ATOM 573 C C . ASN A 1 72 ? 12.476 2.435 -16.940 1.00 93.88 72 ASN A C 1
ATOM 575 O O . ASN A 1 72 ? 13.644 2.300 -17.279 1.00 93.88 72 ASN A O 1
ATOM 579 N N . SER A 1 73 ? 11.982 3.615 -16.572 1.00 91.75 73 SER A N 1
ATOM 580 C CA . SER A 1 73 ? 12.738 4.864 -16.479 1.00 91.75 73 SER A CA 1
ATOM 581 C C . SER A 1 73 ? 12.089 5.777 -15.438 1.00 91.75 73 SER A C 1
ATOM 583 O O . SER A 1 73 ? 10.969 5.517 -14.993 1.00 91.75 73 SER A O 1
ATOM 585 N N . LEU A 1 74 ? 12.790 6.830 -15.008 1.00 89.38 74 LEU A N 1
ATOM 586 C CA . LEU A 1 74 ? 12.236 7.754 -14.019 1.00 89.38 74 LEU A CA 1
ATOM 587 C C . LEU A 1 74 ? 11.020 8.466 -14.640 1.00 89.38 74 LEU A C 1
ATOM 589 O O . LEU A 1 74 ? 11.143 8.993 -15.750 1.00 89.38 74 LEU A O 1
ATOM 593 N N . PRO A 1 75 ? 9.847 8.472 -13.982 1.00 86.31 75 PRO A N 1
ATOM 594 C CA . PRO A 1 75 ? 8.675 9.137 -14.531 1.00 86.31 75 PRO A CA 1
ATOM 595 C C . PRO A 1 75 ? 8.938 10.641 -14.692 1.00 86.31 75 PRO A C 1
ATOM 597 O O . PRO A 1 75 ? 9.490 11.276 -13.798 1.00 86.31 75 PRO A O 1
ATOM 600 N N . LYS A 1 76 ? 8.526 11.208 -15.837 1.00 84.38 76 LYS A N 1
ATOM 601 C CA . LYS A 1 76 ? 8.737 12.633 -16.169 1.00 84.38 76 LYS A CA 1
ATOM 602 C C . LYS A 1 76 ? 8.055 13.578 -15.176 1.00 84.38 76 LYS A C 1
ATOM 604 O O . LYS A 1 76 ? 8.589 14.638 -14.884 1.00 84.38 76 LYS A O 1
ATOM 609 N N . ASN A 1 77 ? 6.896 13.171 -14.660 1.00 84.69 77 ASN A N 1
ATOM 610 C CA . ASN A 1 77 ? 6.156 13.891 -13.632 1.00 84.69 77 ASN A CA 1
ATOM 611 C C . ASN A 1 77 ? 6.137 13.045 -12.362 1.00 84.69 77 ASN A C 1
ATOM 613 O O . ASN A 1 77 ? 5.552 11.960 -12.343 1.00 84.69 77 ASN A O 1
ATOM 617 N N . ILE A 1 78 ? 6.782 13.548 -11.314 1.00 80.19 78 ILE A N 1
ATOM 618 C CA . ILE A 1 78 ? 6.756 12.952 -9.981 1.00 80.19 78 ILE A CA 1
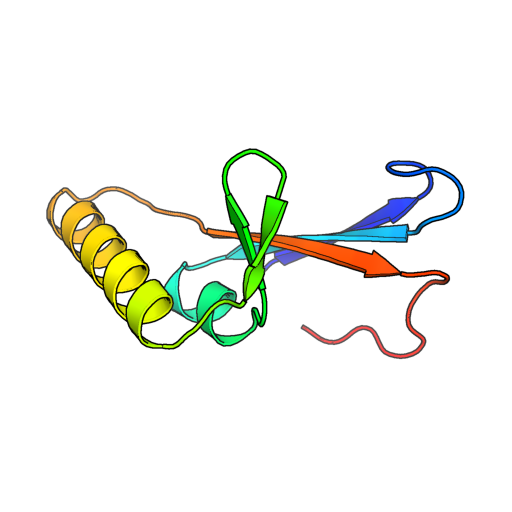ATOM 619 C C . ILE A 1 78 ? 5.807 13.805 -9.146 1.00 80.19 78 ILE A C 1
ATOM 621 O O . ILE A 1 78 ? 6.155 14.913 -8.749 1.00 80.19 78 ILE A O 1
ATOM 625 N N . SER A 1 79 ? 4.598 13.303 -8.908 1.00 71.56 79 SER A N 1
ATOM 626 C CA . SER A 1 79 ? 3.635 13.920 -7.994 1.00 71.56 79 SER A CA 1
ATOM 627 C C . SER A 1 79 ? 3.339 12.987 -6.823 1.00 71.56 79 SER A C 1
ATOM 629 O O . SER A 1 79 ? 3.423 11.763 -6.956 1.00 71.56 79 SER A O 1
ATOM 631 N N . SER A 1 80 ? 2.985 13.584 -5.686 1.00 57.31 80 SER A N 1
ATOM 632 C CA . SER A 1 80 ? 2.615 12.880 -4.453 1.00 57.31 80 SER A CA 1
ATOM 633 C C . SER A 1 80 ? 1.240 12.207 -4.506 1.00 57.31 80 SER A C 1
ATOM 635 O O . SER A 1 80 ? 0.298 12.698 -5.171 1.00 57.31 80 SER A O 1
#

Foldseek 3Di:
DDKDWDPPPDPQKIKIKDKDDLVVVLVVDQWDADPNDTDGCDPVNSVVVVVVVVVCVVVVHDDMDMDMDIDNDDDPDDDD

pLDDT: mean 94.03, std 5.84, range [57.31, 98.19]